Protein AF-A0A841BLN2-F1 (afdb_monomer)

Organism: NCBI:txid643052

Sequence (165 aa):
MAWLNSDCAQVAQFQPSQWLALVELVTAKMTDVVVHPDVDWRHLSDAYYRSLSMAKESGVLSDSDSVVRSLNLTSVLLRRAGAEESVRILNPKTAIELFFQYVPLTLVEARRLADDWRGIDMQYIRVLRVVKNLLTPTLRIRLFVGDEQVLSVLSDWEAVYLKLP

Mean predicted aligned error: 5.32 Å

Radius of gyration: 17.53 Å; Cα contacts (8 Å, |Δi|>4): 157; chains: 1; bounding box: 35×34×50 Å

Secondary structure (DSSP, 8-state):
--SS-S-TTTGGG--HHHHHHHHHHHHHHHHH----TT--HHHHHHHHHHHHHHHHHTTSS-HHHHHHHHHHHHHHHHHHH---TTSGGG-HHHHHHHHHHH-SS-HHHHHHHHHTTTTS-HHHHHHHHHHHHHHHHHHHHGGG---HHHHHHHHHHHHHHTT--

Nearest PDB structures (foldseek):
  2jqq-assembly1_A  TM=3.204E-01  e=4.439E-01  Saccharomyces cerevisiae
  2v7d-assembly1_A  TM=2.152E-01  e=7.167E-01  Bos taurus
  8fo2-assembly1_E  TM=3.234E-01  e=9.527E+00  Homo sapiens
  5vre-assembly1_D  TM=2.000E-01  e=8.251E+00  Chamaesiphon minutus PCC 6605

Foldseek 3Di:
DPPPPPDPVVVVDDALVNLVVQLVVLLVCLLPDQQDPPDPLQVSLVSNVVSLVVNCVNVVDPPLRSLLSLLQSLLSNCVRHNADCVHQSRDLVNNLVSLVVPLPDDLVVLQVCLVPVVPDDPVVLVSLVSNLSSLVSNVSSLVRDPDPVSVVVNVSVVVSNVSRD

pLDDT: mean 91.65, std 12.7, range [44.34, 98.62]

Structure (mmCIF, N/CA/C/O backbone):
data_AF-A0A841BLN2-F1
#
_entry.id   AF-A0A841BLN2-F1
#
loop_
_atom_site.group_PDB
_atom_site.id
_atom_site.type_symbol
_atom_site.label_atom_id
_atom_site.label_alt_id
_atom_site.label_comp_id
_atom_site.label_asym_id
_atom_site.label_entity_id
_atom_site.label_seq_id
_atom_site.pdbx_PDB_ins_code
_atom_site.Cartn_x
_atom_site.Cartn_y
_atom_site.Cartn_z
_atom_site.occupancy
_atom_site.B_iso_or_equiv
_atom_site.auth_seq_id
_atom_site.auth_comp_id
_atom_site.auth_asym_id
_atom_site.auth_atom_id
_atom_site.pdbx_PDB_model_num
ATOM 1 N N . MET A 1 1 ? 4.425 1.435 -28.454 1.00 46.50 1 MET A N 1
ATOM 2 C CA . MET A 1 1 ? 3.845 2.271 -27.382 1.00 46.50 1 MET A CA 1
ATOM 3 C C . MET A 1 1 ? 3.848 3.728 -27.842 1.00 46.50 1 MET A C 1
ATOM 5 O O . MET A 1 1 ? 4.869 4.374 -27.704 1.00 46.50 1 MET A O 1
ATOM 9 N N . ALA A 1 2 ? 2.770 4.218 -28.469 1.00 44.34 2 ALA A N 1
ATOM 10 C CA . ALA A 1 2 ? 2.737 5.549 -29.112 1.00 44.34 2 ALA A CA 1
ATOM 11 C C . ALA A 1 2 ? 1.781 6.558 -28.434 1.00 44.34 2 ALA A C 1
ATOM 13 O O . ALA A 1 2 ? 1.652 7.688 -28.883 1.00 44.34 2 ALA A O 1
ATOM 14 N N . TRP A 1 3 ? 1.119 6.164 -27.343 1.00 49.19 3 TRP A N 1
ATOM 15 C CA . TRP A 1 3 ? 0.017 6.917 -26.723 1.00 49.19 3 TRP A CA 1
ATOM 16 C C . TRP A 1 3 ? 0.455 7.834 -25.568 1.00 49.19 3 TRP A C 1
ATOM 18 O O . TRP A 1 3 ? -0.370 8.557 -25.025 1.00 49.19 3 TRP A O 1
ATOM 28 N N . LEU A 1 4 ? 1.732 7.789 -25.167 1.00 53.47 4 LEU A N 1
ATOM 29 C CA . LEU A 1 4 ? 2.269 8.546 -24.021 1.00 53.47 4 LEU A CA 1
ATOM 30 C C . LEU A 1 4 ? 2.907 9.890 -24.423 1.00 53.47 4 LEU A C 1
ATOM 32 O O . LEU A 1 4 ? 3.328 10.641 -23.551 1.00 53.47 4 LEU A O 1
ATOM 36 N N . ASN A 1 5 ? 2.915 10.215 -25.723 1.00 47.97 5 ASN A N 1
ATOM 37 C CA . ASN A 1 5 ? 3.435 11.476 -26.274 1.00 47.97 5 ASN A CA 1
ATOM 38 C C . ASN A 1 5 ? 2.332 12.468 -26.694 1.00 47.97 5 ASN A C 1
ATOM 40 O O . ASN A 1 5 ? 2.622 13.440 -27.387 1.00 47.97 5 ASN A O 1
ATOM 44 N N . SER A 1 6 ? 1.073 12.235 -26.315 1.00 47.94 6 SER A N 1
ATOM 45 C CA . SER A 1 6 ? -0.013 13.174 -26.616 1.00 47.94 6 SER A CA 1
ATOM 46 C C . SER A 1 6 ? 0.126 14.451 -25.780 1.00 47.94 6 SER A C 1
ATOM 48 O O . SER A 1 6 ? 0.315 14.381 -24.566 1.00 47.94 6 SER A O 1
ATOM 50 N N . ASP A 1 7 ? 0.029 15.601 -26.451 1.00 46.00 7 ASP A N 1
ATOM 51 C CA . ASP A 1 7 ? 0.141 16.962 -25.918 1.00 46.00 7 ASP A CA 1
ATOM 52 C C . ASP A 1 7 ? -0.401 17.132 -24.487 1.00 46.00 7 ASP A C 1
ATOM 54 O O . ASP A 1 7 ? -1.589 16.933 -24.215 1.00 46.00 7 ASP A O 1
ATOM 58 N N . CYS A 1 8 ? 0.458 17.623 -23.582 1.00 50.94 8 CYS A N 1
ATOM 59 C CA . CYS A 1 8 ? 0.126 17.979 -22.193 1.00 50.94 8 CYS A CA 1
ATOM 60 C C . CYS A 1 8 ? -1.112 18.893 -22.057 1.00 50.94 8 CYS A C 1
ATOM 62 O O . CYS A 1 8 ? -1.712 18.942 -20.985 1.00 50.94 8 CYS A O 1
ATOM 64 N N . ALA A 1 9 ? -1.512 19.597 -23.121 1.00 51.16 9 ALA A N 1
ATOM 65 C CA . ALA A 1 9 ? -2.668 20.488 -23.134 1.00 51.16 9 ALA A CA 1
ATOM 66 C C . ALA A 1 9 ? -4.028 19.759 -23.089 1.00 51.16 9 ALA A C 1
ATOM 68 O O . ALA A 1 9 ? -4.987 20.318 -22.563 1.00 51.16 9 ALA A O 1
ATOM 69 N N . GLN A 1 10 ? -4.138 18.519 -23.587 1.00 52.72 10 GLN A N 1
ATOM 70 C CA . GLN A 1 10 ? -5.417 17.780 -23.587 1.00 52.72 10 GLN A CA 1
ATOM 71 C C . GLN A 1 10 ? -5.690 17.031 -22.274 1.00 52.72 10 GLN A C 1
ATOM 73 O O . GLN A 1 10 ? -6.839 16.755 -21.935 1.00 52.72 10 GLN A O 1
ATOM 78 N N . VAL A 1 11 ? -4.643 16.750 -21.496 1.00 53.66 11 VAL A N 1
ATOM 79 C CA . VAL A 1 11 ? -4.736 16.052 -20.204 1.00 53.66 11 VAL A CA 1
ATOM 80 C C . VAL A 1 11 ? -5.428 16.916 -19.131 1.00 53.66 11 VAL A C 1
ATOM 82 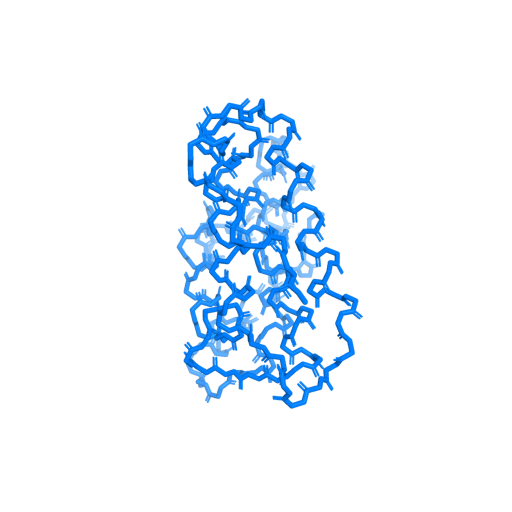O O . VAL A 1 11 ? -6.000 16.393 -18.178 1.00 53.66 11 VAL A O 1
ATOM 85 N N . ALA A 1 12 ? -5.462 18.239 -19.316 1.00 55.34 12 ALA A N 1
ATOM 86 C CA . ALA A 1 12 ? -6.084 19.200 -18.402 1.00 55.34 12 ALA A CA 1
ATOM 87 C C . ALA A 1 12 ? -7.633 19.188 -18.379 1.00 55.34 12 ALA A C 1
ATOM 89 O O . ALA A 1 12 ? -8.224 19.989 -17.659 1.00 55.34 12 ALA A O 1
ATOM 90 N N . GLN A 1 13 ? -8.311 18.312 -19.134 1.00 70.25 13 GLN A N 1
ATOM 91 C CA . GLN A 1 13 ? -9.785 18.303 -19.231 1.00 70.25 13 GLN A CA 1
ATOM 92 C C . GLN A 1 13 ? -10.461 16.991 -18.813 1.00 70.25 13 GLN A C 1
ATOM 94 O O . GLN A 1 13 ? -11.652 16.803 -19.066 1.00 70.25 13 GLN A O 1
ATOM 99 N N . PHE A 1 14 ? -9.738 16.072 -18.174 1.00 83.56 14 PHE A N 1
ATOM 100 C CA . PHE A 1 14 ? -10.358 14.827 -17.729 1.00 83.56 14 PHE A CA 1
ATOM 101 C C . PHE A 1 14 ? -11.313 15.068 -16.556 1.00 83.56 14 PHE A C 1
ATOM 103 O O . PHE A 1 14 ? -10.961 15.675 -15.545 1.00 83.56 14 PHE A O 1
ATOM 110 N N . GLN A 1 15 ? -12.529 14.546 -16.696 1.00 91.38 15 GLN A N 1
ATOM 111 C CA . GLN A 1 15 ? -13.503 14.428 -15.620 1.00 91.38 15 GLN A CA 1
ATOM 112 C C . GLN A 1 15 ? -12.992 13.448 -14.552 1.00 91.38 15 GLN A C 1
ATOM 114 O O . GLN A 1 15 ? -12.251 12.518 -14.889 1.00 91.38 15 GLN A O 1
ATOM 119 N N . PRO A 1 16 ? -13.430 13.568 -13.284 1.00 91.69 16 PRO A N 1
ATOM 120 C CA . PRO A 1 16 ? -12.985 12.676 -12.209 1.00 91.69 16 PRO A CA 1
ATOM 121 C C . PRO A 1 16 ? -13.108 11.179 -12.556 1.00 91.69 16 PRO A C 1
ATOM 123 O O . PRO A 1 16 ? -12.178 10.403 -12.347 1.00 91.69 16 PRO A O 1
ATOM 126 N N . SER A 1 17 ? -14.204 10.758 -13.194 1.00 92.25 17 SER A N 1
ATOM 127 C CA . SER A 1 17 ? -14.395 9.363 -13.628 1.00 92.25 17 SER A CA 1
ATOM 128 C C . SER A 1 17 ? -13.410 8.901 -14.710 1.00 92.25 17 SER A C 1
ATOM 130 O O . SER A 1 17 ? -13.049 7.725 -14.747 1.00 92.25 17 SER A O 1
ATOM 132 N N . GLN A 1 18 ? -12.937 9.805 -15.571 1.00 94.69 18 GLN A N 1
ATOM 133 C CA . GLN A 1 18 ? -11.949 9.495 -16.609 1.00 94.69 18 GLN A CA 1
ATOM 134 C C . GLN A 1 18 ? -10.566 9.250 -16.000 1.00 94.69 18 GLN A C 1
ATOM 136 O O . GLN A 1 1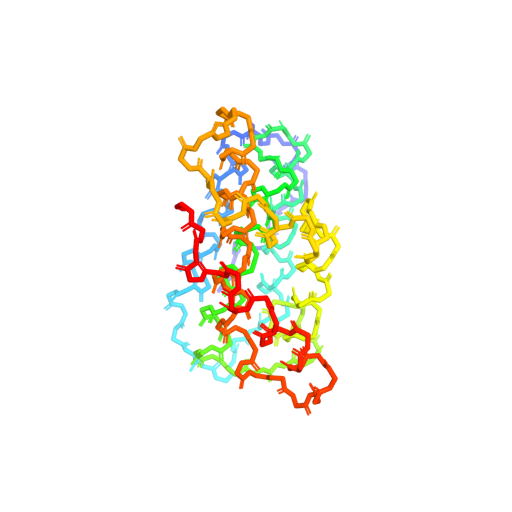8 ? -9.840 8.376 -16.471 1.00 94.69 18 GLN A O 1
ATOM 141 N N . TRP A 1 19 ? -10.224 9.949 -14.913 1.00 94.94 19 TRP A N 1
ATOM 142 C CA . TRP A 1 19 ? -9.002 9.668 -14.160 1.00 94.94 19 TRP A CA 1
ATOM 143 C C . TRP A 1 19 ? -9.020 8.289 -13.512 1.00 94.94 19 TRP A C 1
ATOM 145 O O . TRP A 1 19 ? -8.029 7.565 -13.591 1.00 94.94 19 TRP A O 1
ATOM 155 N N . LEU A 1 20 ? -10.155 7.891 -12.930 1.00 95.12 20 LEU A N 1
ATOM 156 C CA . LEU A 1 20 ? -10.309 6.543 -12.387 1.00 95.12 20 LEU A CA 1
ATOM 157 C C . LEU A 1 20 ? -10.155 5.475 -13.480 1.00 95.12 20 LEU A C 1
ATOM 159 O O . LEU A 1 20 ? -9.399 4.520 -13.299 1.00 95.12 20 LEU A O 1
ATOM 163 N N . ALA A 1 21 ? -10.799 5.678 -14.632 1.00 95.50 21 ALA A N 1
ATOM 164 C CA . ALA A 1 21 ? -10.677 4.779 -15.777 1.00 95.50 21 ALA A CA 1
ATOM 165 C C . ALA A 1 21 ? -9.227 4.682 -16.284 1.00 95.50 21 ALA A C 1
ATOM 167 O O . ALA A 1 21 ? -8.768 3.597 -16.638 1.00 95.50 21 ALA A O 1
ATOM 168 N N . LEU A 1 22 ? -8.476 5.790 -16.280 1.00 95.31 22 LEU A N 1
ATOM 169 C CA . LEU A 1 22 ? -7.060 5.782 -16.645 1.00 95.31 22 LEU A CA 1
ATOM 170 C C . LEU A 1 22 ? -6.218 4.981 -15.642 1.00 95.31 22 LEU A C 1
ATOM 172 O O . LEU A 1 22 ? -5.391 4.175 -16.063 1.00 95.31 22 LEU A O 1
ATOM 176 N N . VAL A 1 23 ? -6.447 5.148 -14.334 1.00 96.50 23 VAL A N 1
ATOM 177 C CA . VAL A 1 23 ? -5.779 4.339 -13.297 1.00 96.50 23 VAL A CA 1
ATOM 178 C C . VAL A 1 23 ? -6.044 2.852 -13.527 1.00 96.50 23 VAL A C 1
ATOM 180 O O . VAL A 1 23 ? -5.113 2.049 -13.481 1.00 96.50 23 VAL A O 1
ATOM 183 N N . GLU A 1 24 ? -7.291 2.474 -13.801 1.00 96.12 24 GLU A N 1
ATOM 184 C CA . GLU A 1 24 ? -7.681 1.082 -14.053 1.00 96.12 24 GLU A CA 1
ATOM 185 C C . GLU A 1 24 ? -7.054 0.528 -15.332 1.00 96.12 24 GLU A C 1
ATOM 187 O O . GLU A 1 24 ? -6.511 -0.576 -15.315 1.00 96.12 24 GLU A O 1
ATOM 192 N N . LEU A 1 25 ? -7.036 1.315 -16.410 1.00 95.25 25 LEU A N 1
ATOM 193 C CA . LEU A 1 25 ? -6.393 0.944 -17.666 1.00 95.25 25 LEU A CA 1
ATOM 194 C C . LEU A 1 25 ? -4.886 0.727 -17.489 1.00 95.25 25 LEU A C 1
ATOM 196 O O . LEU A 1 25 ? -4.360 -0.291 -17.937 1.00 95.25 25 LEU A O 1
ATOM 200 N N . VAL A 1 26 ? -4.185 1.660 -16.836 1.00 94.62 26 VAL A N 1
ATOM 201 C CA . VAL A 1 26 ? -2.740 1.541 -16.588 1.00 94.62 26 VAL A CA 1
ATOM 202 C C . VAL A 1 26 ? -2.455 0.341 -15.686 1.00 94.62 26 VAL A C 1
ATOM 204 O O . VAL A 1 26 ? -1.565 -0.447 -15.997 1.00 94.62 26 VAL A O 1
ATOM 207 N N . THR A 1 27 ? -3.255 0.145 -14.633 1.00 95.94 27 THR A N 1
ATOM 208 C CA . THR A 1 27 ? -3.158 -1.025 -13.746 1.00 95.94 27 THR A CA 1
ATOM 209 C C . THR A 1 27 ? -3.291 -2.318 -14.545 1.00 95.94 27 THR A C 1
ATOM 211 O O . THR A 1 27 ? -2.401 -3.161 -14.472 1.00 95.94 27 THR A O 1
ATOM 214 N N . ALA A 1 28 ? -4.347 -2.448 -15.357 1.00 93.62 28 ALA A N 1
ATOM 215 C CA . ALA A 1 28 ? -4.589 -3.625 -16.186 1.00 93.62 28 ALA A CA 1
ATOM 216 C C . ALA A 1 28 ? -3.425 -3.885 -17.149 1.00 93.62 28 ALA A C 1
ATOM 218 O O . ALA A 1 28 ? -2.929 -5.005 -17.240 1.00 93.62 28 ALA A O 1
ATOM 219 N N . LYS A 1 29 ? -2.914 -2.838 -17.812 1.00 91.06 29 LYS A N 1
ATOM 220 C CA . LYS A 1 29 ? -1.751 -2.960 -18.698 1.00 91.06 29 LYS A CA 1
ATOM 221 C C . LYS A 1 29 ? -0.522 -3.460 -17.955 1.00 91.06 29 LYS A C 1
ATOM 223 O O . LYS A 1 29 ? 0.093 -4.407 -18.426 1.00 91.06 29 LYS A O 1
ATOM 228 N N . MET A 1 30 ? -0.192 -2.883 -16.802 1.00 93.75 30 MET A N 1
ATOM 229 C CA . MET A 1 30 ? 0.950 -3.319 -15.993 1.00 93.75 30 MET A CA 1
ATOM 230 C C . MET A 1 30 ? 0.791 -4.761 -15.501 1.00 93.75 30 MET A C 1
ATOM 232 O O . MET A 1 30 ? 1.770 -5.502 -15.461 1.00 93.75 30 MET A O 1
ATOM 236 N N . THR A 1 31 ? -0.430 -5.184 -15.162 1.00 91.19 31 THR A N 1
ATOM 237 C CA . THR A 1 31 ? -0.703 -6.570 -14.766 1.00 91.19 31 THR A CA 1
ATOM 238 C C . THR A 1 31 ? -0.790 -7.540 -15.937 1.00 91.19 31 THR A C 1
ATOM 240 O O . THR A 1 31 ? -0.675 -8.733 -15.698 1.00 91.19 31 THR A O 1
ATOM 243 N N . ASP A 1 32 ? -0.977 -7.089 -17.173 1.00 86.75 32 ASP A N 1
ATOM 244 C CA . ASP A 1 32 ? -1.034 -7.957 -18.360 1.00 86.75 32 ASP A CA 1
ATOM 245 C C . ASP A 1 32 ? 0.299 -8.028 -19.108 1.00 86.75 32 ASP A C 1
ATOM 247 O O . ASP A 1 32 ? 0.488 -8.913 -19.944 1.00 86.75 32 ASP A O 1
ATOM 251 N N . VAL A 1 33 ? 1.237 -7.118 -18.817 1.00 79.75 33 VAL A N 1
ATOM 252 C CA . VAL A 1 33 ? 2.575 -7.143 -19.410 1.00 79.75 33 VAL A CA 1
ATOM 253 C C . VAL A 1 33 ? 3.226 -8.496 -19.124 1.00 79.75 33 VAL A C 1
ATOM 255 O O . VAL A 1 33 ? 3.499 -8.861 -17.977 1.00 79.75 33 VAL A O 1
ATOM 258 N N . VAL A 1 34 ? 3.496 -9.240 -20.199 1.00 72.69 34 VAL A N 1
ATOM 259 C CA . VAL A 1 34 ? 4.441 -10.354 -20.165 1.00 72.69 34 VAL A CA 1
ATOM 260 C C . VAL A 1 34 ? 5.787 -9.745 -19.815 1.00 72.69 34 VAL A C 1
ATOM 262 O O . VAL A 1 34 ? 6.254 -8.854 -20.524 1.00 72.69 34 VAL A O 1
ATOM 265 N N . VAL A 1 35 ? 6.371 -10.184 -18.702 1.00 72.06 35 VAL A N 1
ATOM 266 C CA . VAL A 1 35 ? 7.646 -9.660 -18.211 1.00 72.06 35 VAL A CA 1
ATOM 267 C C . VAL A 1 35 ? 8.707 -9.924 -19.275 1.00 72.06 35 VAL A C 1
ATOM 269 O O . VAL A 1 35 ? 9.176 -11.047 -19.438 1.00 72.06 35 VAL A O 1
ATOM 272 N N . HIS A 1 36 ? 9.021 -8.881 -20.038 1.00 72.50 36 HIS A N 1
ATOM 273 C CA . HIS A 1 36 ? 10.046 -8.871 -21.067 1.00 72.50 36 HIS A CA 1
ATOM 274 C C . HIS A 1 36 ? 11.192 -7.975 -20.584 1.00 72.50 36 HIS A C 1
ATOM 276 O O . HIS A 1 36 ? 10.914 -6.959 -19.939 1.00 72.50 36 HIS A O 1
ATOM 282 N N . PRO A 1 37 ? 12.458 -8.294 -20.899 1.00 72.31 37 PRO A N 1
ATOM 283 C CA . PRO A 1 37 ? 13.599 -7.453 -20.528 1.00 72.31 37 PRO A CA 1
ATOM 284 C C . PRO A 1 37 ? 13.481 -5.987 -20.976 1.00 72.31 37 PRO A C 1
ATOM 286 O O . PRO A 1 37 ? 14.026 -5.104 -20.327 1.00 72.31 37 PRO A O 1
ATOM 289 N N . ASP A 1 38 ? 12.729 -5.726 -22.048 1.00 81.62 38 ASP A N 1
ATOM 290 C CA . ASP A 1 38 ? 12.574 -4.387 -22.638 1.00 81.62 38 ASP A CA 1
ATOM 291 C C . ASP A 1 38 ? 11.438 -3.553 -22.018 1.00 81.62 38 ASP A C 1
ATOM 293 O O . ASP A 1 38 ? 11.089 -2.486 -22.529 1.00 81.62 38 ASP A O 1
ATOM 297 N N . VAL A 1 39 ? 10.793 -4.042 -20.955 1.00 87.38 39 VAL A N 1
ATOM 298 C CA . VAL A 1 39 ? 9.739 -3.280 -20.279 1.00 87.38 39 VAL A CA 1
ATOM 299 C C . VAL A 1 39 ? 10.369 -2.126 -19.507 1.00 87.38 39 VAL A C 1
ATOM 301 O O . VAL A 1 39 ? 11.092 -2.330 -18.536 1.00 87.38 39 VAL A O 1
ATOM 304 N N . ASP A 1 40 ? 10.026 -0.898 -19.896 1.00 92.31 40 ASP A N 1
ATOM 305 C CA . ASP A 1 40 ? 10.397 0.303 -19.149 1.00 92.31 40 ASP A CA 1
ATOM 306 C C . ASP A 1 40 ? 9.511 0.454 -17.899 1.00 92.31 40 ASP A C 1
ATOM 308 O O . ASP A 1 40 ? 8.497 1.163 -17.878 1.00 92.31 40 ASP A O 1
ATOM 312 N N . TRP A 1 41 ? 9.887 -0.266 -16.841 1.00 94.25 41 TRP A N 1
ATOM 313 C CA . TRP A 1 41 ? 9.180 -0.254 -15.564 1.00 94.25 41 TRP A CA 1
ATOM 314 C C . TRP A 1 41 ? 9.173 1.119 -14.896 1.00 94.25 41 TRP A C 1
ATOM 316 O O . TRP A 1 41 ? 8.210 1.446 -14.198 1.00 94.25 41 TRP A O 1
ATOM 326 N N . ARG A 1 42 ? 10.201 1.942 -15.129 1.00 95.06 42 ARG A N 1
ATOM 327 C CA . ARG A 1 42 ? 10.263 3.305 -14.595 1.00 95.06 42 ARG A CA 1
ATOM 328 C C . ARG A 1 42 ? 9.175 4.165 -15.224 1.00 95.06 42 ARG A C 1
ATOM 330 O O . ARG A 1 42 ? 8.375 4.749 -14.498 1.00 95.06 42 ARG A O 1
ATOM 337 N N . HIS A 1 43 ? 9.075 4.161 -16.551 1.00 93.50 43 HIS A N 1
ATOM 338 C CA . HIS A 1 43 ? 8.052 4.929 -17.253 1.00 93.50 43 HIS A CA 1
ATOM 339 C C . HIS A 1 43 ? 6.627 4.479 -16.895 1.00 93.50 43 HIS A C 1
ATOM 341 O O . HIS A 1 43 ? 5.749 5.313 -16.662 1.00 93.50 43 HIS A O 1
ATOM 347 N N . LEU A 1 44 ? 6.388 3.166 -16.790 1.00 94.38 44 LEU A N 1
ATOM 348 C CA . LEU A 1 44 ? 5.088 2.638 -16.361 1.00 94.38 44 LEU A CA 1
ATOM 349 C C . LEU A 1 44 ? 4.756 3.017 -14.912 1.00 94.38 44 LEU A C 1
ATOM 351 O O . LEU A 1 44 ? 3.623 3.405 -14.625 1.00 94.38 44 LEU A O 1
ATOM 355 N N . SER A 1 45 ? 5.739 2.941 -14.010 1.00 96.31 45 SER A N 1
ATOM 356 C CA . SER A 1 45 ? 5.602 3.381 -12.620 1.00 96.31 45 SER A CA 1
ATOM 357 C C . SER A 1 45 ? 5.208 4.860 -12.550 1.00 96.31 45 SER A C 1
ATOM 359 O O . SER A 1 45 ? 4.252 5.210 -11.855 1.00 96.31 45 SER A O 1
ATOM 361 N N . ASP A 1 46 ? 5.885 5.727 -13.302 1.00 95.88 46 ASP A N 1
ATOM 362 C CA . ASP A 1 46 ? 5.599 7.164 -13.321 1.00 95.88 46 ASP A CA 1
ATOM 363 C C . ASP A 1 46 ? 4.209 7.465 -13.895 1.00 95.88 46 ASP A C 1
ATOM 365 O O . ASP A 1 46 ? 3.448 8.242 -13.311 1.00 95.88 46 ASP A O 1
ATOM 369 N N . ALA A 1 47 ? 3.830 6.806 -14.995 1.00 94.94 47 ALA A N 1
ATOM 370 C CA . ALA A 1 47 ? 2.501 6.938 -15.585 1.00 94.94 47 ALA A CA 1
ATOM 371 C C . ALA A 1 47 ? 1.393 6.509 -14.608 1.00 94.94 47 ALA A C 1
ATOM 373 O O . ALA A 1 47 ? 0.374 7.198 -14.480 1.00 94.94 47 ALA A O 1
ATOM 374 N N . TYR A 1 48 ? 1.602 5.408 -13.878 1.00 97.25 48 TYR A N 1
ATOM 375 C CA . TYR A 1 48 ? 0.676 4.933 -12.854 1.00 97.25 48 TYR A CA 1
ATOM 376 C C . TYR A 1 48 ? 0.522 5.947 -11.718 1.00 97.25 48 TYR A C 1
ATOM 378 O O . TYR A 1 48 ? -0.594 6.389 -11.441 1.00 97.25 48 TYR A O 1
ATOM 386 N N . TYR A 1 49 ? 1.624 6.372 -11.091 1.00 97.06 49 TYR A N 1
ATOM 387 C CA . TYR A 1 49 ? 1.553 7.294 -9.954 1.00 97.06 49 TYR A CA 1
ATOM 388 C C . TYR A 1 49 ? 1.055 8.685 -10.344 1.00 97.06 49 TYR A C 1
ATOM 390 O O . TYR A 1 49 ? 0.353 9.314 -9.552 1.00 97.06 49 TYR A O 1
ATOM 398 N N . ARG A 1 50 ? 1.339 9.152 -11.566 1.00 95.94 50 ARG A N 1
ATOM 399 C CA . ARG A 1 50 ? 0.747 10.386 -12.090 1.00 95.94 50 ARG A CA 1
ATOM 400 C C . ARG A 1 50 ? -0.765 10.249 -12.231 1.00 95.94 50 ARG A C 1
ATOM 402 O O . ARG A 1 50 ? -1.490 11.090 -11.712 1.00 95.94 50 ARG A O 1
ATOM 409 N N . SER A 1 51 ? -1.244 9.179 -12.868 1.00 95.69 51 SER A N 1
ATOM 410 C CA . SER A 1 51 ? -2.685 8.922 -13.027 1.00 95.69 51 SER A CA 1
ATOM 411 C C . SER A 1 51 ? -3.390 8.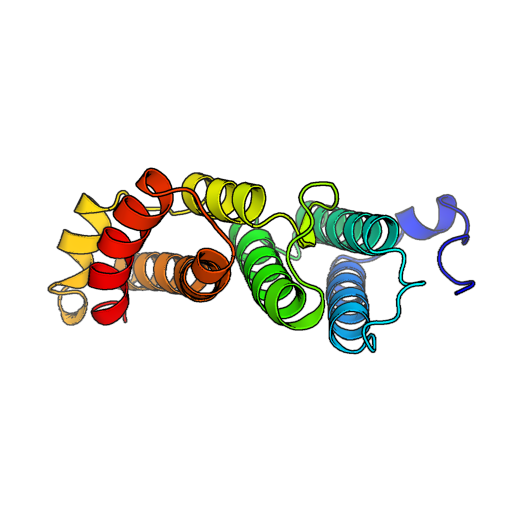825 -11.673 1.00 95.69 51 SER A C 1
ATOM 413 O O . SER A 1 51 ? -4.472 9.376 -11.485 1.00 95.69 51 SER A O 1
ATOM 415 N N . LEU A 1 52 ? -2.740 8.176 -10.704 1.00 96.69 52 LEU A N 1
ATOM 416 C CA . LEU A 1 52 ? -3.243 8.034 -9.346 1.00 96.69 52 LEU A CA 1
ATOM 417 C C . LEU A 1 52 ? -3.306 9.377 -8.598 1.00 96.69 52 LEU A C 1
ATOM 419 O O . LEU A 1 52 ? -4.297 9.638 -7.917 1.00 96.69 52 LEU A O 1
ATOM 423 N N . SER A 1 53 ? -2.291 10.241 -8.747 1.00 96.38 53 SER A N 1
ATOM 424 C CA . SER A 1 53 ? -2.300 11.595 -8.166 1.00 96.38 53 SER A CA 1
ATOM 425 C C . SER A 1 53 ? -3.434 12.434 -8.740 1.00 96.38 53 SER A C 1
ATOM 427 O O . SER A 1 53 ? -4.183 13.037 -7.980 1.00 96.38 53 SER A O 1
ATOM 429 N N . MET A 1 54 ? -3.628 12.404 -10.061 1.00 95.94 54 MET A N 1
ATOM 430 C CA . MET A 1 54 ? -4.701 13.159 -10.715 1.00 95.94 54 MET A CA 1
ATOM 431 C C . MET A 1 54 ? -6.091 12.658 -10.300 1.00 95.94 54 MET A C 1
ATOM 433 O O . MET A 1 54 ? -6.984 13.455 -10.024 1.00 95.94 54 MET A O 1
ATOM 437 N N . ALA A 1 55 ? -6.272 11.339 -10.173 1.00 95.75 55 ALA A N 1
ATOM 438 C CA . ALA A 1 55 ? -7.507 10.768 -9.643 1.00 95.75 55 ALA A CA 1
ATOM 439 C C . ALA A 1 55 ? -7.780 11.254 -8.207 1.00 95.75 55 ALA A C 1
ATOM 441 O O . ALA A 1 55 ? -8.890 11.692 -7.901 1.00 95.75 55 ALA A O 1
ATOM 442 N N . LYS A 1 56 ? -6.761 11.264 -7.346 1.00 95.81 56 LYS A N 1
ATOM 443 C CA . LYS A 1 56 ? -6.868 11.791 -5.981 1.00 95.81 56 LYS A CA 1
ATOM 444 C C . LYS A 1 56 ? -7.220 13.283 -5.959 1.00 95.81 56 LYS A C 1
ATOM 446 O O . LYS A 1 56 ? -8.169 13.679 -5.294 1.00 95.81 56 LYS A O 1
ATOM 451 N N . GLU A 1 57 ? -6.509 14.099 -6.732 1.00 95.06 57 GLU A N 1
ATOM 452 C CA . GLU A 1 57 ? -6.738 15.549 -6.836 1.00 95.06 57 GLU A CA 1
ATOM 453 C C . GLU A 1 57 ? -8.130 15.888 -7.390 1.00 95.06 57 GLU A C 1
ATOM 455 O O . GLU A 1 57 ? -8.730 16.881 -6.989 1.00 95.06 57 GLU A O 1
ATOM 460 N N . SER A 1 58 ? -8.686 15.034 -8.254 1.00 94.44 58 SER A N 1
ATOM 461 C CA . SER A 1 58 ? -10.058 15.173 -8.760 1.00 94.44 58 SER A CA 1
ATOM 462 C C . SER A 1 58 ? -11.151 14.790 -7.748 1.00 94.44 58 SER A C 1
ATOM 464 O O . SER A 1 58 ? -12.335 14.976 -8.028 1.00 94.44 58 SER A O 1
ATOM 466 N N . GLY A 1 59 ? -10.780 14.216 -6.597 1.00 94.62 59 GLY A N 1
ATOM 467 C CA . GLY A 1 59 ? -11.700 13.747 -5.559 1.00 94.62 59 GLY A CA 1
ATOM 468 C C . GLY A 1 59 ? -12.360 12.390 -5.833 1.00 94.62 59 GLY A C 1
ATOM 469 O O . GLY A 1 59 ? -13.158 11.937 -5.016 1.00 94.62 59 GLY A O 1
ATOM 470 N N . VAL A 1 60 ? -12.045 11.714 -6.950 1.00 96.50 60 VAL A N 1
ATOM 471 C CA . VAL A 1 60 ? -12.621 10.389 -7.269 1.00 96.50 60 VAL A CA 1
ATOM 472 C C . VAL A 1 60 ? -12.006 9.255 -6.441 1.00 96.50 60 VAL A C 1
ATOM 474 O O . VAL A 1 60 ? -12.611 8.194 -6.302 1.00 96.50 60 VAL A O 1
ATOM 477 N N . LEU A 1 61 ? -10.804 9.464 -5.899 1.00 95.62 61 LEU A N 1
ATOM 478 C CA . LEU A 1 61 ? -10.123 8.531 -5.006 1.00 95.62 61 LEU A CA 1
ATOM 479 C C . LEU A 1 61 ? -9.759 9.223 -3.700 1.00 95.62 61 LEU A C 1
ATOM 481 O O . LEU A 1 61 ? -9.198 10.317 -3.708 1.00 95.62 61 LEU A O 1
ATOM 485 N N . SER A 1 62 ? -10.006 8.539 -2.584 1.00 94.75 62 SER A N 1
ATOM 486 C CA . SER A 1 62 ? -9.432 8.936 -1.303 1.00 94.75 62 SER A CA 1
ATOM 487 C C . SER A 1 62 ? -7.939 8.599 -1.240 1.00 94.75 62 SER A C 1
ATOM 489 O O . SER A 1 62 ? -7.446 7.708 -1.945 1.00 94.75 62 SER A O 1
ATOM 491 N N . ASP A 1 63 ? -7.224 9.258 -0.331 1.00 93.69 63 ASP A N 1
ATOM 492 C CA . ASP A 1 63 ? -5.830 8.945 -0.015 1.00 93.69 63 ASP A CA 1
ATOM 493 C C . ASP A 1 63 ? -5.659 7.456 0.323 1.00 93.69 63 ASP A C 1
ATOM 495 O O . ASP A 1 63 ? -4.815 6.775 -0.266 1.00 93.69 63 ASP A O 1
ATOM 499 N N . SER A 1 64 ? -6.521 6.917 1.192 1.00 93.12 64 SER A N 1
ATOM 500 C CA . SER A 1 64 ? -6.498 5.503 1.576 1.00 93.12 64 SER A CA 1
ATOM 501 C C . SER A 1 64 ? -6.725 4.559 0.393 1.00 93.12 64 SER A C 1
ATOM 503 O O . SER A 1 64 ? -6.024 3.551 0.282 1.00 93.12 64 SER A O 1
ATOM 505 N N . ASP A 1 65 ? -7.640 4.887 -0.526 1.00 95.12 65 ASP A N 1
ATOM 506 C CA . ASP A 1 65 ? -7.898 4.044 -1.700 1.00 95.12 65 ASP A CA 1
ATOM 507 C C . ASP A 1 65 ? -6.698 4.033 -2.645 1.00 95.12 65 ASP A C 1
ATOM 509 O O . ASP A 1 65 ? -6.335 2.987 -3.190 1.00 95.12 65 ASP A O 1
ATOM 513 N N . SER A 1 66 ? -6.045 5.186 -2.811 1.00 96.81 66 SER A N 1
ATOM 514 C CA . SER A 1 66 ? -4.845 5.308 -3.637 1.00 96.81 66 SER A CA 1
ATOM 515 C C . SER A 1 66 ? -3.691 4.445 -3.106 1.00 96.81 66 SER A C 1
ATOM 517 O O . SER A 1 66 ? -3.001 3.761 -3.874 1.00 96.81 66 SER A O 1
ATOM 519 N N . VAL A 1 67 ? -3.524 4.393 -1.782 1.00 97.94 67 VAL A N 1
ATOM 520 C CA . VAL A 1 67 ? -2.489 3.588 -1.127 1.00 97.94 67 VAL A CA 1
ATOM 521 C C . VAL A 1 67 ? -2.805 2.104 -1.235 1.00 97.94 67 VAL A C 1
ATOM 523 O O . VAL A 1 67 ? -1.947 1.339 -1.674 1.00 97.94 67 VAL A O 1
ATOM 526 N N . VAL A 1 68 ? -4.037 1.687 -0.929 1.00 97.75 68 VAL A N 1
ATOM 527 C CA . VAL A 1 68 ? -4.456 0.282 -1.065 1.00 97.75 68 VAL A CA 1
ATOM 528 C C . VAL A 1 68 ? -4.256 -0.209 -2.502 1.00 97.75 68 VAL A C 1
ATOM 530 O O . VAL A 1 68 ? -3.715 -1.299 -2.703 1.00 97.75 68 VAL A O 1
ATOM 533 N N . ARG A 1 69 ? -4.635 0.586 -3.513 1.00 98.00 69 ARG A N 1
ATOM 534 C CA . ARG A 1 69 ? -4.414 0.247 -4.931 1.00 98.00 69 ARG A CA 1
ATOM 535 C C . ARG A 1 69 ? -2.927 0.091 -5.251 1.00 98.00 69 ARG A C 1
ATOM 537 O O . ARG A 1 69 ? -2.541 -0.910 -5.852 1.00 98.00 69 ARG A O 1
ATOM 544 N N . SER A 1 70 ? -2.093 1.020 -4.784 1.00 98.19 70 SER A N 1
ATOM 545 C CA . SER A 1 70 ? -0.639 0.975 -4.988 1.00 98.19 70 SER A CA 1
ATOM 546 C C . SER A 1 70 ? -0.000 -0.260 -4.358 1.00 98.19 70 SER A C 1
ATOM 548 O O . SER A 1 70 ? 0.718 -0.979 -5.043 1.00 98.19 70 SER A O 1
ATOM 550 N N . LEU A 1 71 ? -0.313 -0.560 -3.093 1.00 98.62 71 LEU A N 1
ATOM 551 C CA . LEU A 1 71 ? 0.208 -1.745 -2.405 1.00 98.62 71 LEU A CA 1
ATOM 552 C C . LEU A 1 71 ? -0.220 -3.036 -3.112 1.00 98.62 71 LEU A C 1
ATOM 554 O O . LEU A 1 71 ? 0.589 -3.947 -3.293 1.00 98.62 71 LEU A O 1
ATOM 558 N N . ASN A 1 72 ? -1.481 -3.125 -3.550 1.00 98.44 72 ASN A N 1
ATOM 559 C CA . ASN A 1 72 ? -1.954 -4.288 -4.297 1.00 98.44 72 ASN A CA 1
ATOM 560 C C . ASN A 1 72 ? -1.197 -4.459 -5.615 1.00 98.44 72 ASN A C 1
ATOM 562 O O . ASN A 1 72 ? -0.705 -5.560 -5.873 1.00 98.44 72 ASN A O 1
ATOM 566 N N . LEU A 1 73 ? -1.049 -3.391 -6.405 1.00 98.19 73 LEU A N 1
ATOM 567 C CA . LEU A 1 73 ? -0.312 -3.447 -7.664 1.00 98.19 73 LEU A CA 1
ATOM 568 C C . LEU A 1 73 ? 1.155 -3.830 -7.433 1.00 98.19 73 LEU A C 1
ATOM 570 O O . LEU A 1 73 ? 1.619 -4.790 -8.043 1.00 98.19 73 LEU A O 1
ATOM 574 N N . THR A 1 74 ? 1.851 -3.186 -6.492 1.00 98.44 74 THR A N 1
ATOM 575 C CA . THR A 1 74 ? 3.219 -3.560 -6.098 1.00 98.44 74 THR A CA 1
ATOM 576 C C . THR A 1 74 ? 3.312 -5.039 -5.729 1.00 98.44 74 THR A C 1
ATOM 578 O O . THR A 1 74 ? 4.169 -5.745 -6.250 1.00 98.44 74 THR A O 1
ATOM 581 N N . SER A 1 75 ? 2.401 -5.560 -4.897 1.00 98.31 75 SER A N 1
ATOM 582 C CA . SER A 1 75 ? 2.423 -6.977 -4.499 1.00 98.31 75 SER A CA 1
ATOM 583 C C . SER A 1 75 ? 2.273 -7.943 -5.684 1.00 98.31 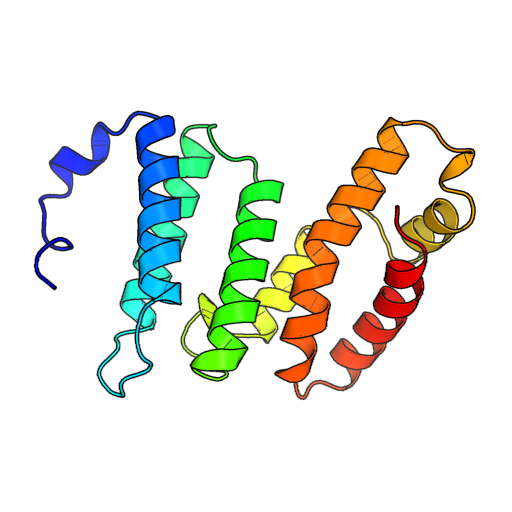75 SER A C 1
ATOM 585 O O . SER A 1 75 ? 2.817 -9.049 -5.676 1.00 98.31 75 SER A O 1
ATOM 587 N N . VAL A 1 76 ? 1.527 -7.543 -6.718 1.00 97.38 76 VAL A N 1
ATOM 588 C CA . VAL A 1 76 ? 1.363 -8.327 -7.945 1.00 97.38 76 VAL A CA 1
ATOM 589 C C . VAL A 1 76 ? 2.619 -8.242 -8.803 1.00 97.38 76 VAL A C 1
ATOM 591 O O . VAL A 1 76 ? 3.094 -9.281 -9.257 1.00 97.38 76 VAL A O 1
ATOM 594 N N . LEU A 1 77 ? 3.159 -7.039 -8.998 1.00 96.75 77 LEU A N 1
ATOM 595 C CA . LEU A 1 77 ? 4.313 -6.811 -9.860 1.00 96.75 77 LEU A CA 1
ATOM 596 C C . LEU A 1 77 ? 5.597 -7.399 -9.280 1.00 96.75 77 LEU A C 1
ATOM 598 O O . LEU A 1 77 ? 6.313 -8.060 -10.018 1.00 96.75 77 LEU A O 1
ATOM 602 N N . LEU A 1 78 ? 5.835 -7.297 -7.969 1.00 96.81 78 LEU A N 1
ATOM 603 C CA . LEU A 1 78 ? 6.990 -7.930 -7.318 1.00 96.81 78 LEU A CA 1
ATOM 604 C C . LEU A 1 78 ? 7.040 -9.442 -7.563 1.00 96.81 78 LEU A C 1
ATOM 606 O O . LEU A 1 78 ? 8.096 -9.994 -7.852 1.00 96.81 78 LEU A O 1
ATOM 610 N N . ARG A 1 79 ? 5.889 -10.126 -7.522 1.00 95.56 79 ARG A N 1
ATOM 611 C CA . ARG A 1 79 ? 5.822 -11.571 -7.809 1.00 95.56 79 ARG A CA 1
ATOM 612 C C . ARG A 1 79 ? 6.121 -11.925 -9.260 1.00 95.56 79 ARG A C 1
ATOM 614 O O . ARG A 1 79 ? 6.459 -13.071 -9.528 1.00 95.56 79 ARG A O 1
ATOM 621 N N . ARG A 1 80 ? 5.929 -10.991 -10.190 1.00 93.69 80 ARG A N 1
ATOM 622 C CA . ARG A 1 80 ? 6.080 -11.240 -11.628 1.00 93.69 80 ARG A CA 1
ATOM 623 C C . ARG A 1 80 ? 7.427 -10.763 -12.155 1.00 93.69 80 ARG A C 1
ATOM 625 O O . ARG A 1 80 ? 8.084 -11.506 -12.870 1.00 93.69 80 ARG A O 1
ATOM 632 N N . ALA A 1 81 ? 7.808 -9.540 -11.812 1.00 93.31 81 ALA A N 1
ATOM 633 C CA . ALA A 1 81 ? 8.993 -8.850 -12.306 1.00 93.31 81 ALA A CA 1
ATOM 634 C C . ALA A 1 81 ? 10.175 -8.888 -11.323 1.00 93.31 81 ALA A C 1
ATOM 636 O O . ALA A 1 81 ? 11.296 -8.596 -11.720 1.00 93.31 81 ALA A O 1
ATOM 637 N N . GLY A 1 82 ? 9.946 -9.272 -10.063 1.00 94.38 82 GLY A N 1
ATOM 638 C CA . GLY A 1 82 ? 10.950 -9.185 -9.005 1.00 94.38 82 GLY A CA 1
ATOM 639 C C . GLY A 1 82 ? 11.029 -7.794 -8.375 1.00 94.38 82 GLY A C 1
ATOM 640 O O . GLY A 1 82 ? 10.282 -6.880 -8.729 1.00 94.38 82 GLY A O 1
ATOM 641 N N . ALA A 1 83 ? 11.915 -7.661 -7.388 1.00 96.50 83 ALA A N 1
ATOM 642 C CA . ALA A 1 83 ? 12.193 -6.390 -6.732 1.00 96.50 83 ALA A CA 1
ATOM 643 C C . ALA A 1 83 ? 13.230 -5.585 -7.521 1.00 96.50 83 ALA A C 1
ATOM 645 O O . ALA A 1 83 ? 14.246 -6.128 -7.952 1.00 96.50 83 ALA A O 1
ATOM 646 N N . GLU A 1 84 ? 13.001 -4.281 -7.638 1.00 95.88 84 GLU A N 1
ATOM 647 C CA . GLU A 1 84 ? 13.951 -3.342 -8.225 1.00 95.88 84 GLU A CA 1
ATOM 648 C C . GLU A 1 84 ? 13.916 -2.024 -7.444 1.00 95.88 84 GLU A C 1
ATOM 650 O O . GLU A 1 84 ? 12.977 -1.238 -7.556 1.00 95.88 84 GLU A O 1
ATOM 655 N N . GLU A 1 85 ? 14.955 -1.756 -6.646 1.00 94.44 85 GLU A N 1
ATOM 656 C CA . GLU A 1 85 ? 14.982 -0.593 -5.743 1.00 94.44 85 GLU A CA 1
ATOM 657 C C . GLU A 1 85 ? 14.922 0.754 -6.488 1.00 94.44 85 GLU A C 1
ATOM 659 O O . GLU A 1 85 ? 14.442 1.745 -5.935 1.00 94.44 85 GLU A O 1
ATOM 664 N N . SER A 1 86 ? 15.359 0.782 -7.754 1.00 95.62 86 SER A N 1
ATOM 665 C CA . SER A 1 86 ? 15.374 1.979 -8.606 1.00 95.62 86 SER A CA 1
ATOM 666 C C . SER A 1 86 ? 13.991 2.373 -9.148 1.00 95.62 86 SER A C 1
ATOM 668 O O . SER A 1 86 ? 13.812 3.491 -9.638 1.00 95.62 86 SER A O 1
ATOM 670 N N . VAL A 1 87 ? 13.006 1.472 -9.061 1.00 96.88 87 VAL A N 1
ATOM 671 C CA . VAL A 1 87 ? 11.659 1.664 -9.602 1.00 96.88 87 VAL A CA 1
ATOM 672 C C . VAL A 1 87 ? 10.646 1.635 -8.468 1.00 96.88 87 VAL A C 1
ATOM 674 O O . VAL A 1 87 ? 10.414 0.606 -7.843 1.00 96.88 87 VAL A O 1
ATOM 677 N N . ARG A 1 88 ? 9.969 2.765 -8.239 1.00 96.69 88 ARG A N 1
ATOM 678 C CA . ARG A 1 88 ? 9.060 2.959 -7.098 1.00 96.69 88 ARG A CA 1
ATOM 679 C C . ARG A 1 88 ? 8.027 1.839 -6.927 1.00 96.69 88 ARG A C 1
ATOM 681 O O . ARG A 1 88 ? 7.871 1.340 -5.818 1.00 96.69 88 ARG A O 1
ATOM 688 N N . ILE A 1 89 ? 7.333 1.433 -7.995 1.00 97.38 89 ILE A N 1
ATOM 689 C CA . ILE A 1 89 ? 6.290 0.392 -7.907 1.00 97.38 89 ILE A CA 1
ATOM 690 C C . ILE A 1 89 ? 6.858 -1.017 -7.641 1.00 97.38 89 ILE A C 1
ATOM 692 O O . ILE A 1 89 ? 6.116 -1.883 -7.177 1.00 97.38 89 ILE A O 1
ATOM 696 N N . LEU A 1 90 ? 8.153 -1.237 -7.901 1.00 97.56 90 LEU A N 1
ATOM 697 C CA . LEU A 1 90 ? 8.895 -2.485 -7.669 1.00 97.56 90 LEU A CA 1
ATOM 698 C C . LEU A 1 90 ? 9.837 -2.399 -6.458 1.00 97.56 90 LEU A C 1
ATOM 700 O O . LEU A 1 90 ? 10.601 -3.331 -6.211 1.00 97.56 90 LEU A O 1
ATOM 704 N N . ASN A 1 91 ? 9.791 -1.308 -5.690 1.00 97.88 91 ASN A N 1
ATOM 705 C CA . ASN A 1 91 ? 10.604 -1.141 -4.496 1.00 97.88 91 ASN A CA 1
ATOM 706 C C . ASN A 1 91 ? 9.811 -1.617 -3.261 1.00 97.88 91 ASN A C 1
ATOM 708 O O . ASN A 1 91 ? 8.890 -0.924 -2.808 1.00 97.88 91 ASN A O 1
ATOM 712 N N . PRO A 1 92 ? 10.148 -2.785 -2.680 1.00 98.06 92 PRO A N 1
ATOM 713 C CA . PRO A 1 92 ? 9.395 -3.337 -1.558 1.00 98.06 92 PRO A CA 1
ATOM 714 C C . PRO A 1 92 ? 9.554 -2.513 -0.272 1.00 98.06 92 PRO A C 1
ATOM 716 O O . PRO A 1 92 ? 8.615 -2.454 0.522 1.00 98.06 92 PRO A O 1
ATOM 719 N N . LYS A 1 93 ? 10.696 -1.833 -0.078 1.00 96.94 93 LYS A N 1
ATOM 720 C CA . LYS A 1 93 ? 10.941 -0.972 1.092 1.00 96.94 93 LYS A CA 1
ATOM 721 C C . LYS A 1 93 ? 10.010 0.237 1.069 1.00 96.94 93 LYS A C 1
ATOM 723 O O . LYS A 1 93 ? 9.262 0.442 2.019 1.00 96.94 93 LYS A O 1
ATOM 728 N N . THR A 1 94 ? 9.954 0.950 -0.058 1.00 96.44 94 THR A N 1
ATOM 729 C CA . THR A 1 94 ? 9.057 2.106 -0.229 1.00 96.44 94 THR A CA 1
ATOM 730 C C . THR A 1 94 ? 7.587 1.732 -0.045 1.00 96.44 94 THR A C 1
ATOM 732 O O . THR A 1 94 ? 6.808 2.499 0.517 1.00 96.44 94 THR A O 1
ATOM 735 N N . ALA A 1 95 ? 7.178 0.543 -0.491 1.00 97.81 95 ALA A N 1
ATOM 736 C CA . ALA A 1 95 ? 5.809 0.081 -0.297 1.00 97.81 95 ALA A CA 1
ATOM 737 C C . ALA A 1 95 ? 5.487 -0.217 1.180 1.00 97.81 95 ALA A C 1
ATOM 739 O O . ALA A 1 95 ? 4.388 0.078 1.644 1.00 97.81 95 ALA A O 1
ATOM 740 N N . ILE A 1 96 ? 6.438 -0.749 1.949 1.00 98.12 96 ILE A N 1
ATOM 741 C CA . ILE A 1 96 ? 6.254 -0.974 3.389 1.00 98.12 96 ILE A CA 1
ATOM 742 C C . ILE A 1 96 ? 6.250 0.335 4.176 1.00 98.12 96 ILE A C 1
ATOM 744 O O . ILE A 1 96 ? 5.419 0.506 5.066 1.00 98.12 96 ILE A O 1
ATOM 748 N N . GLU A 1 97 ? 7.121 1.280 3.833 1.00 97.62 97 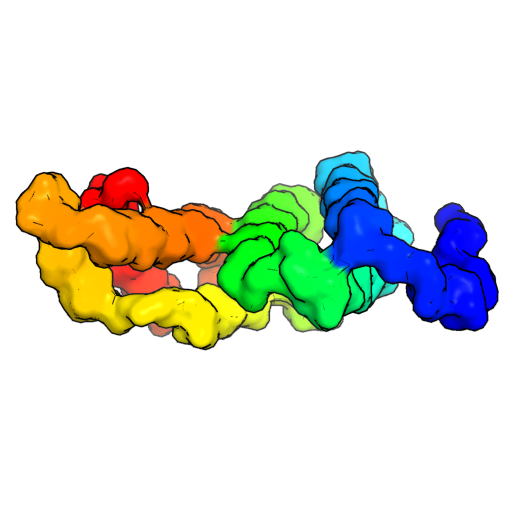GLU A N 1
ATOM 749 C CA . GLU A 1 97 ? 7.090 2.632 4.404 1.00 97.62 97 GLU A CA 1
ATOM 750 C C . GLU A 1 97 ? 5.723 3.286 4.173 1.00 97.62 97 GLU A C 1
ATOM 752 O O . GLU A 1 97 ? 5.133 3.846 5.098 1.00 97.62 97 GLU A O 1
ATOM 757 N N . LEU A 1 98 ? 5.166 3.126 2.967 1.00 97.19 98 LEU A N 1
ATOM 758 C CA . LEU A 1 98 ? 3.832 3.614 2.636 1.00 97.19 98 LEU A CA 1
ATOM 759 C C . LEU A 1 98 ? 2.742 2.956 3.499 1.00 97.19 98 LEU A C 1
ATOM 761 O O . LEU A 1 98 ? 1.809 3.634 3.922 1.00 97.19 98 LEU A O 1
ATOM 765 N N . PHE A 1 99 ? 2.854 1.660 3.804 1.00 98.19 99 PHE A N 1
ATOM 766 C CA . PHE A 1 99 ? 1.949 1.002 4.750 1.00 98.19 99 PHE A CA 1
ATOM 767 C C . PHE A 1 99 ? 2.017 1.649 6.140 1.00 98.19 99 PHE A C 1
ATOM 769 O O . PHE A 1 99 ? 0.978 2.021 6.684 1.00 98.19 99 PHE A O 1
ATOM 776 N N . PHE A 1 100 ? 3.217 1.824 6.699 1.00 97.81 100 PHE A N 1
ATOM 777 C CA . PHE A 1 100 ? 3.377 2.402 8.037 1.00 97.81 100 PHE A CA 1
ATOM 778 C C . PHE A 1 100 ? 2.950 3.869 8.112 1.00 97.81 100 PHE A C 1
ATOM 780 O O . PHE A 1 100 ? 2.475 4.308 9.155 1.00 97.81 100 PHE A O 1
ATOM 787 N N . GLN A 1 101 ? 3.062 4.614 7.013 1.00 97.56 101 GLN A N 1
ATOM 788 C CA . GLN A 1 101 ? 2.583 5.990 6.936 1.00 97.56 101 GLN A CA 1
ATOM 789 C C . GLN A 1 101 ? 1.047 6.092 6.979 1.00 97.56 101 GLN A C 1
ATOM 791 O O . GLN A 1 101 ? 0.522 7.079 7.489 1.00 97.56 101 GLN A O 1
ATOM 796 N N . TYR A 1 102 ? 0.328 5.107 6.430 1.00 97.50 102 TYR A N 1
ATOM 797 C CA . TYR A 1 102 ? -1.125 5.190 6.215 1.00 97.50 102 TYR A CA 1
ATOM 798 C C . TYR A 1 102 ? -1.962 4.253 7.084 1.00 97.50 102 TYR A C 1
ATOM 800 O O . TYR A 1 102 ? -3.192 4.337 7.056 1.00 97.50 102 TYR A O 1
ATOM 808 N N . VAL A 1 103 ? -1.341 3.352 7.846 1.00 97.62 103 VAL A N 1
ATOM 809 C CA . VAL A 1 103 ? -2.080 2.507 8.783 1.00 97.62 103 VAL A CA 1
ATOM 810 C C . VAL A 1 103 ? -2.733 3.392 9.862 1.00 97.62 103 VAL A C 1
ATOM 812 O O . VAL A 1 103 ? -2.038 4.134 10.552 1.00 97.62 103 VAL A O 1
ATOM 815 N N . PRO A 1 104 ? -4.071 3.357 10.024 1.00 97.19 104 PRO A N 1
ATOM 816 C CA . PRO A 1 104 ? -4.785 4.326 10.865 1.00 97.19 104 PRO A CA 1
ATOM 817 C C . PRO A 1 104 ? -4.708 4.028 12.367 1.00 97.19 104 PRO A C 1
ATOM 819 O O . PRO A 1 104 ? -5.275 4.768 13.164 1.00 97.19 104 PRO A O 1
ATOM 822 N N . LEU A 1 105 ? -4.076 2.919 12.753 1.00 97.56 105 LEU A N 1
ATOM 823 C CA . LEU A 1 105 ? -3.965 2.461 14.131 1.00 97.56 105 LEU A CA 1
ATOM 824 C C . LEU A 1 105 ? -2.524 2.071 14.420 1.00 97.56 105 LEU A C 1
ATOM 826 O O . LEU A 1 105 ? -1.835 1.508 13.567 1.00 97.56 105 LEU A O 1
ATOM 830 N N . THR A 1 106 ? -2.105 2.274 15.661 1.00 97.81 106 THR A N 1
ATOM 831 C CA . THR A 1 106 ? -0.917 1.599 16.175 1.00 97.81 106 THR A CA 1
ATOM 832 C C . THR A 1 106 ? -1.170 0.094 16.282 1.00 97.81 106 THR A C 1
ATOM 834 O O . THR A 1 106 ? -2.309 -0.371 16.390 1.00 97.81 106 THR A O 1
ATOM 837 N N . LEU A 1 107 ? -0.095 -0.694 16.318 1.00 97.44 107 LEU A N 1
ATOM 838 C CA . LEU A 1 107 ? -0.180 -2.142 16.521 1.00 97.44 107 LEU A CA 1
ATOM 839 C C . LEU A 1 107 ? -0.945 -2.506 17.811 1.00 97.44 107 LEU A C 1
ATOM 841 O O . LEU A 1 107 ? -1.733 -3.450 17.823 1.00 97.44 107 LEU A O 1
ATOM 845 N N . VAL A 1 108 ? -0.729 -1.749 18.893 1.00 97.62 108 VAL A N 1
ATOM 846 C CA . VAL A 1 108 ? -1.375 -1.974 20.198 1.00 97.62 108 VAL A CA 1
ATOM 847 C C . VAL A 1 108 ? -2.884 -1.735 20.116 1.00 97.62 108 VAL A C 1
ATOM 849 O O . VAL A 1 108 ? -3.668 -2.554 20.596 1.00 97.62 108 VAL A O 1
ATOM 852 N N . GLU A 1 109 ? -3.310 -0.649 19.470 1.00 97.75 109 GLU A N 1
ATOM 853 C CA . GLU A 1 109 ? -4.733 -0.350 19.279 1.00 97.75 109 GLU A CA 1
ATOM 854 C C . GLU A 1 109 ? -5.407 -1.371 18.368 1.00 97.75 109 GLU A C 1
ATOM 856 O O . GLU A 1 109 ? -6.503 -1.838 18.680 1.00 97.75 109 GLU A O 1
ATOM 861 N N . ALA A 1 110 ? -4.741 -1.752 17.274 1.00 97.75 110 ALA A N 1
ATOM 862 C CA . ALA A 1 110 ? -5.245 -2.757 16.351 1.00 97.75 110 ALA A CA 1
ATOM 863 C C . ALA A 1 110 ? -5.443 -4.109 17.054 1.00 97.75 110 ALA A C 1
ATOM 865 O O . ALA A 1 110 ? -6.492 -4.723 16.878 1.00 97.75 110 ALA A O 1
ATOM 866 N N . ARG A 1 111 ? -4.499 -4.536 17.912 1.00 97.12 111 ARG A N 1
ATOM 867 C CA . ARG A 1 111 ? -4.643 -5.737 18.761 1.00 97.12 111 ARG A CA 1
ATOM 868 C C . ARG A 1 111 ? -5.875 -5.648 19.656 1.00 97.12 111 ARG A C 1
ATOM 870 O O . ARG A 1 111 ? -6.740 -6.515 19.584 1.00 97.12 111 ARG A O 1
ATOM 877 N N . ARG A 1 112 ? -5.980 -4.569 20.439 1.00 96.56 112 ARG A N 1
ATOM 878 C CA . ARG A 1 112 ? -7.085 -4.357 21.386 1.00 96.56 112 ARG A CA 1
ATOM 879 C C . ARG A 1 112 ? -8.451 -4.390 20.700 1.00 96.56 112 ARG A C 1
ATOM 881 O O . ARG A 1 112 ? -9.385 -4.977 21.229 1.00 96.56 112 ARG A O 1
ATOM 888 N N . LEU A 1 113 ? -8.578 -3.733 19.546 1.00 96.88 113 LEU A N 1
ATOM 889 C CA . LEU A 1 113 ? -9.838 -3.667 18.803 1.00 96.88 113 LEU A CA 1
ATOM 890 C C . LEU A 1 113 ? -10.160 -4.978 18.071 1.00 96.88 113 LEU A C 1
ATOM 892 O O . LEU A 1 113 ? -11.331 -5.322 17.941 1.00 96.88 113 LEU A O 1
ATOM 896 N N . ALA A 1 114 ? -9.149 -5.709 17.593 1.00 96.12 114 ALA A N 1
ATOM 897 C CA . ALA A 1 114 ? -9.350 -6.959 16.864 1.00 96.12 114 ALA A CA 1
ATOM 898 C C . ALA A 1 114 ? -9.809 -8.121 17.761 1.00 96.12 114 ALA A C 1
ATOM 900 O O . ALA A 1 114 ? -10.514 -9.003 17.273 1.00 96.12 114 ALA A O 1
ATOM 901 N N . ASP A 1 115 ? -9.446 -8.130 19.048 1.00 94.88 115 ASP A N 1
ATOM 902 C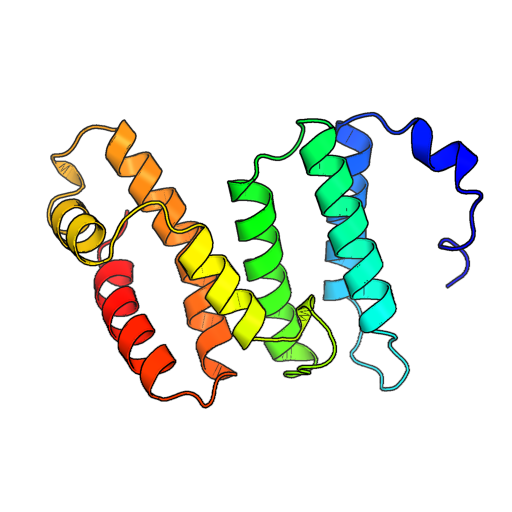 CA . ASP A 1 115 ? -9.799 -9.219 19.972 1.00 94.88 115 ASP A CA 1
ATOM 903 C C . ASP A 1 115 ? -11.314 -9.345 20.225 1.00 94.88 115 ASP A C 1
ATOM 905 O O . ASP A 1 115 ? -11.806 -10.459 20.400 1.00 94.88 115 ASP A O 1
ATOM 909 N N . ASP A 1 116 ? -12.065 -8.239 20.176 1.00 93.25 116 ASP A N 1
ATOM 910 C CA . ASP A 1 116 ? -13.524 -8.228 20.377 1.00 93.25 116 ASP A CA 1
ATOM 911 C C . ASP A 1 116 ? -14.256 -7.363 19.339 1.00 93.25 116 ASP A C 1
ATOM 913 O O . ASP A 1 116 ? -15.167 -6.590 19.637 1.00 93.25 116 ASP A O 1
ATOM 917 N N . TRP A 1 117 ? -13.867 -7.472 18.066 1.00 94.56 117 TRP A N 1
ATOM 918 C CA . TRP A 1 117 ? -14.439 -6.601 17.034 1.00 94.56 117 TRP A CA 1
ATOM 919 C C . TRP A 1 117 ? -15.954 -6.787 16.831 1.00 94.56 117 TRP A C 1
ATOM 921 O O . TRP A 1 117 ? -16.609 -5.926 16.249 1.00 94.56 117 TRP A O 1
ATOM 931 N N . ARG A 1 118 ? -16.539 -7.897 17.298 1.00 93.19 118 ARG A N 1
ATOM 932 C CA . ARG A 1 118 ? -17.990 -8.131 17.210 1.00 93.19 118 ARG A CA 1
ATOM 933 C C . ARG A 1 118 ? -18.785 -7.300 18.221 1.00 93.19 118 ARG A C 1
ATOM 935 O O . ARG A 1 118 ? -19.967 -7.073 17.982 1.00 93.19 118 ARG A O 1
ATOM 942 N N . GLY A 1 119 ? -18.154 -6.867 19.314 1.00 94.19 119 GLY A N 1
ATOM 943 C CA . GLY A 1 119 ? -18.768 -6.060 20.369 1.00 94.19 119 GLY A CA 1
ATOM 944 C C . GLY A 1 119 ? -18.550 -4.548 20.239 1.00 94.19 119 GLY A C 1
ATOM 945 O O . GLY A 1 119 ? -19.127 -3.791 21.017 1.00 94.19 119 GLY A O 1
ATOM 946 N N . ILE A 1 120 ? -17.731 -4.083 19.285 1.00 95.81 120 ILE A N 1
ATOM 947 C CA . ILE A 1 120 ? -17.393 -2.656 19.125 1.00 95.81 120 ILE A CA 1
ATOM 948 C C . ILE A 1 120 ? -18.295 -1.931 18.115 1.00 95.81 120 ILE A C 1
ATOM 950 O O . ILE A 1 120 ? -18.972 -2.542 17.289 1.00 95.81 120 ILE A O 1
ATOM 954 N N . ASP A 1 121 ? -18.260 -0.596 18.155 1.00 96.44 121 ASP A N 1
ATOM 955 C CA . ASP A 1 121 ? -19.002 0.257 17.223 1.00 96.44 121 ASP A CA 1
ATOM 956 C C . ASP A 1 121 ? -18.602 0.019 15.752 1.00 96.44 121 ASP A C 1
ATOM 958 O O . ASP A 1 121 ? -17.434 -0.205 15.411 1.00 96.44 121 ASP A O 1
ATOM 962 N N . MET A 1 122 ? -19.587 0.136 14.857 1.00 96.44 122 MET A N 1
ATOM 963 C CA . MET A 1 122 ? -19.440 -0.004 13.408 1.00 96.44 122 MET A CA 1
ATOM 964 C C . MET A 1 122 ? -18.320 0.869 12.815 1.00 96.44 122 MET A C 1
ATOM 966 O O . MET A 1 122 ? -17.659 0.455 11.860 1.00 96.44 122 MET A O 1
ATOM 970 N N . GLN A 1 123 ? -18.086 2.068 13.349 1.00 96.25 123 GLN A N 1
ATOM 971 C CA . GLN A 1 123 ? -17.002 2.947 12.909 1.00 96.25 123 GLN A CA 1
ATOM 972 C C . GLN A 1 123 ? -15.632 2.288 13.108 1.00 96.25 123 GLN A C 1
ATOM 974 O O . GLN A 1 123 ? -14.814 2.298 12.186 1.00 96.25 123 GLN A O 1
ATOM 979 N N . TYR A 1 124 ? -15.402 1.624 14.243 1.00 96.56 124 TYR A N 1
ATOM 980 C CA . TYR A 1 124 ? -14.151 0.905 14.489 1.00 96.56 124 TYR A CA 1
ATOM 981 C C . TYR A 1 124 ? -14.019 -0.343 13.614 1.00 96.56 124 TYR A C 1
ATOM 983 O O . TYR A 1 124 ? -12.928 -0.621 13.120 1.00 96.56 124 TYR A O 1
ATOM 991 N N . ILE A 1 125 ? -15.120 -1.048 13.327 1.00 97.12 125 ILE A N 1
ATOM 992 C CA . ILE A 1 125 ? -15.109 -2.167 12.368 1.00 97.12 125 ILE A CA 1
ATOM 993 C C . ILE A 1 125 ? -14.638 -1.684 10.987 1.00 97.12 125 ILE A C 1
ATOM 995 O O . ILE A 1 125 ? -13.835 -2.352 10.332 1.00 97.12 125 ILE A O 1
ATOM 999 N N . ARG A 1 126 ? -15.089 -0.505 10.535 1.00 96.38 126 ARG A N 1
ATOM 1000 C CA . ARG A 1 126 ? -14.628 0.089 9.267 1.00 96.38 126 ARG A CA 1
ATOM 1001 C C . ARG A 1 126 ? -13.135 0.416 9.299 1.00 96.38 126 ARG A C 1
ATOM 1003 O O . ARG A 1 126 ? -12.445 0.099 8.334 1.00 96.38 126 ARG A O 1
ATOM 1010 N N . VAL A 1 127 ? -12.624 0.973 10.399 1.00 97.00 127 VAL A N 1
ATOM 1011 C CA . VAL A 1 127 ? -11.181 1.230 10.570 1.00 97.00 127 VAL A CA 1
ATOM 1012 C C . VAL A 1 127 ? -10.378 -0.074 10.508 1.00 97.00 127 VAL A C 1
ATOM 1014 O O . VAL A 1 127 ? -9.390 -0.148 9.780 1.00 97.00 127 VAL A O 1
ATOM 1017 N N . LEU A 1 128 ? -10.829 -1.138 11.180 1.00 97.62 128 LEU A N 1
ATOM 1018 C CA . LEU A 1 128 ? -10.179 -2.453 11.117 1.00 97.62 128 LEU A CA 1
ATOM 1019 C C . LEU A 1 128 ? -10.170 -3.039 9.696 1.00 97.62 128 LEU A C 1
ATOM 1021 O O . LEU A 1 128 ? -9.185 -3.659 9.294 1.00 97.62 128 LEU A O 1
ATOM 1025 N N . ARG A 1 129 ? -11.219 -2.803 8.899 1.00 97.19 129 ARG A N 1
ATOM 1026 C CA . ARG A 1 129 ? -11.232 -3.183 7.475 1.00 97.19 129 ARG A CA 1
ATOM 1027 C C . ARG A 1 129 ? -10.212 -2.398 6.654 1.00 97.19 129 ARG A C 1
ATOM 1029 O O . ARG A 1 129 ? -9.561 -2.988 5.798 1.00 97.19 129 ARG A O 1
ATOM 1036 N N . VAL A 1 130 ? -10.026 -1.104 6.926 1.00 97.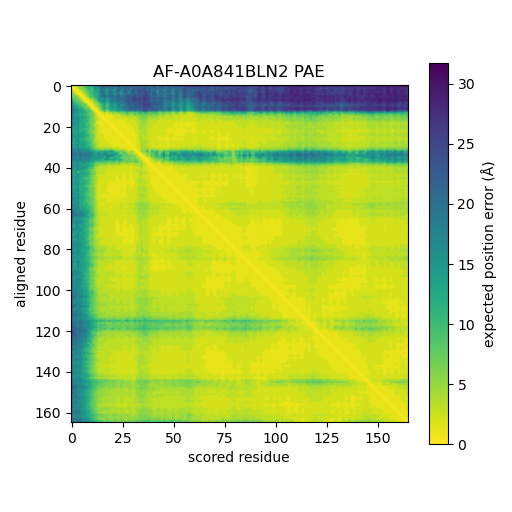06 130 VAL A N 1
ATOM 1037 C CA . VAL A 1 130 ? -8.960 -0.309 6.287 1.00 97.06 130 VAL A CA 1
ATOM 1038 C C . VAL A 1 130 ? -7.587 -0.890 6.628 1.00 97.06 130 VAL A C 1
ATOM 1040 O O . VAL A 1 130 ? -6.800 -1.147 5.718 1.00 97.06 130 VAL A O 1
ATOM 1043 N N . VAL A 1 131 ? -7.328 -1.197 7.906 1.00 98.06 131 VAL A N 1
ATOM 1044 C CA . VAL A 1 131 ? -6.091 -1.877 8.335 1.00 98.06 131 VAL A CA 1
ATOM 1045 C C . VAL A 1 131 ? -5.901 -3.187 7.570 1.00 98.06 131 VAL A C 1
ATOM 1047 O O . VAL A 1 131 ? -4.830 -3.419 7.016 1.00 98.06 131 VAL A O 1
ATOM 1050 N N . LYS A 1 132 ? -6.938 -4.027 7.466 1.00 98.25 132 LYS A N 1
ATOM 1051 C CA . LYS A 1 132 ? -6.878 -5.307 6.741 1.00 98.25 132 LYS A CA 1
ATOM 1052 C C . LYS A 1 132 ? -6.575 -5.129 5.252 1.00 98.25 132 LYS A C 1
ATOM 1054 O O . LYS A 1 132 ? -5.775 -5.886 4.696 1.00 98.25 132 LYS A O 1
ATOM 1059 N N . ASN A 1 133 ? -7.188 -4.133 4.614 1.00 98.12 133 ASN A N 1
ATOM 1060 C CA . ASN A 1 133 ? -6.997 -3.827 3.196 1.00 98.12 133 ASN A CA 1
ATOM 1061 C C . ASN A 1 133 ? -5.579 -3.336 2.891 1.00 98.12 133 ASN A C 1
ATOM 1063 O O . ASN A 1 133 ? -5.037 -3.676 1.842 1.00 98.12 133 ASN A O 1
ATOM 1067 N N . LEU A 1 134 ? -4.975 -2.577 3.807 1.00 98.44 134 LEU A N 1
ATOM 1068 C CA . LEU A 1 134 ? -3.578 -2.154 3.723 1.00 98.44 134 LEU A CA 1
ATOM 1069 C C . LEU A 1 134 ? -2.623 -3.318 4.015 1.00 98.44 134 LEU A C 1
ATOM 1071 O O . LEU A 1 134 ? -1.661 -3.533 3.286 1.00 98.44 134 LEU A O 1
ATOM 1075 N N . LEU A 1 135 ? -2.904 -4.104 5.054 1.00 98.00 135 LEU A N 1
ATOM 1076 C CA . LEU A 1 135 ? -2.007 -5.148 5.541 1.00 98.00 135 LEU A CA 1
ATOM 1077 C C . LEU A 1 135 ? -1.945 -6.368 4.609 1.00 98.00 135 LEU A C 1
ATOM 1079 O O . LEU A 1 135 ? -0.878 -6.952 4.441 1.00 98.00 135 LEU A O 1
ATOM 1083 N N . THR A 1 136 ? -3.054 -6.732 3.955 1.00 98.31 136 THR A N 1
ATOM 1084 C CA . THR A 1 136 ? -3.114 -7.882 3.030 1.00 98.31 136 THR A CA 1
ATOM 1085 C C . THR A 1 136 ? -2.026 -7.842 1.942 1.00 98.31 136 THR A C 1
ATOM 1087 O O . THR A 1 136 ? -1.283 -8.818 1.813 1.00 98.31 136 THR A O 1
ATOM 1090 N N . PRO A 1 137 ? -1.897 -6.773 1.130 1.00 98.38 137 PRO A N 1
ATOM 1091 C CA . PRO A 1 137 ? -0.816 -6.682 0.155 1.00 98.38 137 PRO A CA 1
ATOM 1092 C C . PRO A 1 137 ? 0.562 -6.521 0.810 1.00 98.38 137 PRO A C 1
ATOM 1094 O O . PRO A 1 137 ? 1.517 -7.124 0.324 1.00 98.38 137 PRO A O 1
ATOM 1097 N N . THR A 1 138 ? 0.683 -5.801 1.930 1.00 98.44 138 THR A N 1
ATOM 1098 C CA . THR A 1 138 ? 1.960 -5.632 2.651 1.00 98.44 138 THR A CA 1
ATOM 1099 C C . THR A 1 138 ? 2.546 -6.967 3.111 1.00 98.44 138 THR A C 1
ATOM 1101 O O . THR A 1 138 ? 3.733 -7.223 2.912 1.00 98.44 138 THR A O 1
ATOM 1104 N N . LEU A 1 139 ? 1.717 -7.879 3.629 1.00 98.12 139 LEU A N 1
ATOM 1105 C CA . LEU A 1 139 ? 2.153 -9.225 4.019 1.00 98.12 139 LEU A CA 1
ATOM 1106 C C . LEU A 1 139 ? 2.612 -10.082 2.831 1.00 98.12 139 LEU A C 1
ATOM 1108 O O . LEU A 1 139 ? 3.356 -11.037 3.024 1.00 98.12 139 LEU A O 1
ATOM 1112 N N . ARG A 1 140 ? 2.208 -9.756 1.598 1.00 98.25 140 ARG A N 1
ATOM 1113 C CA . ARG A 1 140 ? 2.747 -10.395 0.384 1.00 98.25 140 ARG A CA 1
ATOM 1114 C C . ARG A 1 140 ? 4.068 -9.757 -0.039 1.00 98.25 140 ARG A C 1
ATOM 1116 O O . ARG A 1 140 ? 4.975 -10.465 -0.461 1.00 98.25 140 ARG A O 1
ATOM 1123 N N . ILE A 1 141 ? 4.173 -8.434 0.089 1.00 98.38 141 ILE A N 1
ATOM 1124 C CA . ILE A 1 141 ? 5.379 -7.654 -0.228 1.00 98.38 141 ILE A CA 1
ATOM 1125 C C . ILE A 1 141 ? 6.545 -8.034 0.691 1.00 98.38 141 ILE A C 1
ATOM 1127 O O . ILE A 1 141 ? 7.684 -8.057 0.235 1.00 98.38 141 ILE A O 1
ATOM 1131 N N . ARG A 1 142 ? 6.273 -8.407 1.950 1.00 96.81 142 ARG A N 1
ATOM 1132 C CA . ARG A 1 142 ? 7.307 -8.802 2.926 1.00 96.81 142 ARG A CA 1
ATOM 1133 C C . ARG A 1 142 ? 8.266 -9.884 2.416 1.00 96.81 142 ARG A C 1
ATOM 1135 O O . ARG A 1 142 ? 9.415 -9.909 2.826 1.00 96.81 142 ARG A O 1
ATOM 1142 N N . LEU A 1 143 ? 7.809 -10.750 1.505 1.00 96.56 143 LEU A N 1
ATOM 1143 C CA . LEU A 1 143 ? 8.610 -11.831 0.918 1.00 96.56 143 LEU A CA 1
ATOM 1144 C C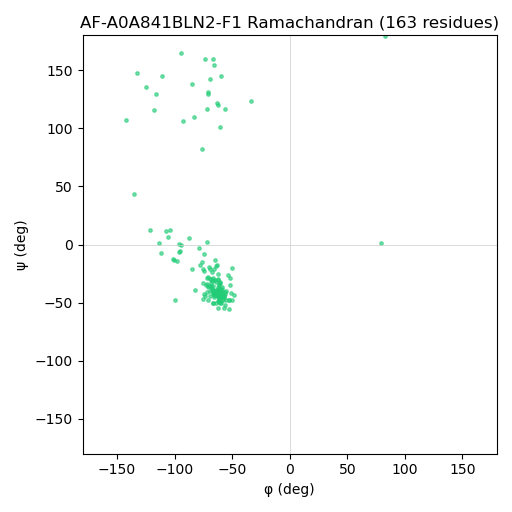 . LEU A 1 143 ? 9.785 -11.323 0.064 1.00 96.56 143 LEU A C 1
ATOM 1146 O O . LEU A 1 143 ? 10.665 -12.102 -0.285 1.00 96.56 143 LEU A O 1
ATOM 1150 N N . PHE A 1 144 ? 9.793 -10.035 -0.279 1.00 97.06 144 PHE A N 1
ATOM 1151 C CA . PHE A 1 144 ? 10.801 -9.385 -1.117 1.00 97.06 144 PHE A CA 1
ATOM 1152 C C . PHE A 1 144 ? 11.738 -8.471 -0.314 1.00 97.06 144 PHE A C 1
ATOM 1154 O O . PHE A 1 144 ? 12.473 -7.675 -0.892 1.00 97.06 144 PHE A O 1
ATOM 1161 N N . VAL A 1 145 ? 11.696 -8.549 1.018 1.00 94.75 145 VAL A N 1
ATOM 1162 C CA . VAL A 1 145 ? 12.438 -7.669 1.927 1.00 94.75 145 VAL A CA 1
ATOM 1163 C C . VAL A 1 145 ? 13.432 -8.498 2.719 1.00 94.75 145 VAL A C 1
ATOM 1165 O O . VAL A 1 145 ? 13.059 -9.505 3.310 1.00 94.75 145 VAL A O 1
ATOM 1168 N N . GLY A 1 146 ? 14.690 -8.058 2.744 1.00 91.06 146 GLY A N 1
ATOM 1169 C CA . GLY A 1 146 ? 15.760 -8.709 3.509 1.00 91.06 146 GLY A CA 1
ATOM 1170 C C . GLY A 1 146 ? 16.028 -8.103 4.891 1.00 91.06 146 GLY A C 1
ATOM 1171 O O . GLY A 1 146 ? 16.942 -8.547 5.571 1.00 91.06 146 GLY A O 1
ATOM 1172 N N . ASP A 1 147 ? 15.287 -7.070 5.294 1.00 93.75 147 ASP A N 1
ATOM 1173 C CA . ASP A 1 147 ? 15.484 -6.375 6.571 1.00 93.75 147 ASP A CA 1
ATOM 1174 C C . ASP A 1 147 ? 14.771 -7.110 7.720 1.00 93.75 147 ASP A C 1
ATOM 1176 O O . ASP A 1 147 ? 13.541 -7.111 7.810 1.00 93.75 147 ASP A O 1
ATOM 1180 N N . GLU A 1 148 ? 15.549 -7.727 8.613 1.00 94.31 148 GLU A N 1
ATOM 1181 C CA . GLU A 1 148 ? 15.041 -8.506 9.750 1.00 94.31 148 GLU A CA 1
ATOM 1182 C C . GLU A 1 148 ? 14.200 -7.680 10.733 1.00 94.31 148 GLU A C 1
ATOM 1184 O O . GLU A 1 148 ? 13.226 -8.191 11.294 1.00 94.31 148 GLU A O 1
ATOM 1189 N N . GLN A 1 149 ? 14.524 -6.398 10.929 1.00 94.31 149 GLN A N 1
ATOM 1190 C CA . GLN A 1 149 ? 13.772 -5.533 11.834 1.00 94.31 149 GLN A CA 1
ATOM 1191 C C . GLN A 1 149 ? 12.379 -5.256 11.264 1.00 94.31 149 GLN A C 1
ATOM 1193 O O . GLN A 1 149 ? 11.377 -5.376 11.974 1.00 94.31 149 GLN A O 1
ATOM 1198 N N . VAL A 1 150 ? 12.302 -4.950 9.968 1.00 94.62 150 VAL A N 1
ATOM 1199 C CA . VAL A 1 150 ? 11.025 -4.773 9.264 1.00 94.62 150 VAL A CA 1
ATOM 1200 C C . VAL A 1 150 ? 10.205 -6.066 9.290 1.00 94.62 150 VAL A C 1
ATOM 1202 O O . VAL A 1 150 ? 9.003 -6.030 9.565 1.00 94.62 150 VAL A O 1
ATOM 1205 N N . LEU A 1 151 ? 10.840 -7.217 9.054 1.00 96.31 151 LEU A N 1
ATOM 1206 C CA . LEU A 1 151 ? 10.177 -8.524 9.086 1.00 96.31 151 LEU A CA 1
ATOM 1207 C C . LEU A 1 151 ? 9.617 -8.866 10.474 1.00 96.31 151 LEU A C 1
ATOM 1209 O O . LEU A 1 151 ? 8.505 -9.394 10.570 1.00 96.31 151 LEU A O 1
ATOM 1213 N N . SER A 1 152 ? 10.341 -8.527 11.542 1.00 96.50 152 SER A N 1
ATOM 1214 C CA . SER A 1 152 ? 9.879 -8.698 12.924 1.00 96.50 152 SER A CA 1
ATOM 1215 C C . SER A 1 152 ? 8.597 -7.897 13.186 1.00 96.50 152 SER A C 1
ATOM 1217 O O . SER A 1 152 ? 7.573 -8.464 13.573 1.00 96.50 152 SER A O 1
ATOM 1219 N N . VAL A 1 153 ? 8.592 -6.604 12.838 1.00 96.31 153 VAL A N 1
ATOM 1220 C CA . VAL A 1 153 ? 7.410 -5.738 12.998 1.00 96.31 153 VAL A CA 1
ATOM 1221 C C . VAL A 1 153 ? 6.225 -6.236 12.162 1.00 96.31 153 VAL A C 1
ATOM 1223 O O . VAL A 1 153 ? 5.083 -6.228 12.622 1.00 96.31 153 VAL A O 1
ATOM 1226 N N . LEU A 1 154 ? 6.457 -6.700 10.931 1.00 97.38 154 LEU A N 1
ATOM 1227 C CA . LEU A 1 154 ? 5.382 -7.237 10.090 1.00 97.38 154 LEU A CA 1
ATOM 1228 C C . LEU A 1 154 ? 4.826 -8.571 10.602 1.00 97.38 154 LEU A C 1
ATOM 1230 O O . LEU A 1 154 ? 3.643 -8.845 10.401 1.00 97.38 154 LEU A O 1
ATOM 1234 N N . SER A 1 155 ? 5.635 -9.383 11.283 1.00 97.00 155 SER A N 1
ATOM 1235 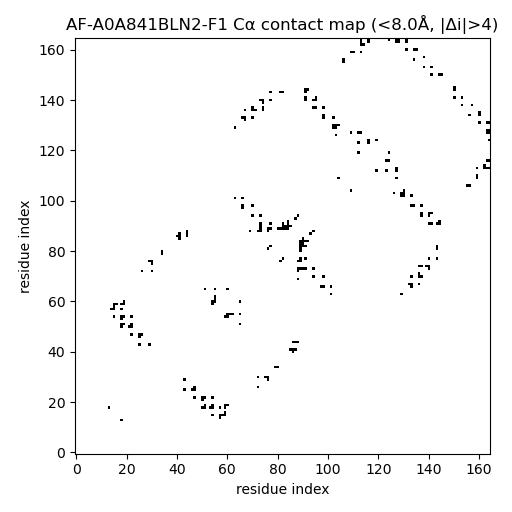C CA . SER A 1 155 ? 5.173 -10.623 11.926 1.00 97.00 155 SER A CA 1
ATOM 1236 C C . SER A 1 155 ? 4.211 -10.323 13.077 1.00 97.00 155 SER A C 1
ATOM 1238 O O . SER A 1 155 ? 3.169 -10.964 13.222 1.00 97.00 155 SER A O 1
ATOM 1240 N N . ASP A 1 156 ? 4.498 -9.271 13.840 1.00 97.31 156 ASP A N 1
ATOM 1241 C CA . ASP A 1 156 ? 3.610 -8.766 14.882 1.00 97.31 156 ASP A CA 1
ATOM 1242 C C . ASP A 1 156 ? 2.254 -8.288 14.340 1.00 97.31 156 ASP A C 1
ATOM 1244 O O . ASP A 1 156 ? 1.218 -8.505 14.982 1.00 97.31 156 ASP A O 1
ATOM 1248 N N . TRP A 1 157 ? 2.258 -7.652 13.165 1.00 98.19 157 TRP A N 1
ATOM 1249 C CA . TRP A 1 157 ? 1.047 -7.255 12.445 1.00 98.19 157 TRP A CA 1
ATOM 1250 C C . TRP A 1 157 ? 0.294 -8.452 11.852 1.00 98.19 157 TRP A C 1
ATOM 1252 O O . TRP A 1 157 ? -0.937 -8.466 11.880 1.00 98.19 157 TRP A O 1
ATOM 1262 N N . GLU A 1 158 ? 0.987 -9.481 11.360 1.00 97.69 158 GLU A N 1
ATOM 1263 C CA . GLU A 1 158 ? 0.361 -10.713 10.860 1.00 97.69 158 GLU A CA 1
ATOM 1264 C C . GLU A 1 158 ? -0.473 -11.416 11.942 1.00 97.69 158 GLU A C 1
ATOM 1266 O O . GLU A 1 158 ? -1.582 -11.876 11.668 1.00 97.69 158 GLU A O 1
ATOM 1271 N N . ALA A 1 159 ? -0.014 -11.418 13.196 1.00 96.69 159 ALA A N 1
ATOM 1272 C CA . ALA A 1 159 ? -0.801 -11.952 14.308 1.00 96.69 159 ALA A CA 1
ATOM 1273 C C . ALA A 1 159 ? -2.142 -11.212 14.501 1.00 96.69 159 ALA A C 1
ATOM 1275 O O . ALA A 1 159 ? -3.144 -11.822 14.881 1.00 96.69 159 ALA A O 1
ATOM 1276 N N . VAL A 1 160 ? -2.182 -9.904 14.215 1.00 97.06 160 VAL A N 1
ATOM 1277 C CA . VAL A 1 160 ? -3.419 -9.102 14.234 1.00 97.06 160 VAL A CA 1
ATOM 1278 C C . VAL A 1 160 ? -4.283 -9.411 13.020 1.00 97.06 160 VAL A C 1
ATOM 1280 O O . VAL A 1 160 ? -5.492 -9.573 13.165 1.00 97.06 160 VAL A O 1
ATOM 1283 N N . TYR A 1 161 ? -3.671 -9.528 11.837 1.00 96.94 161 TYR A N 1
ATOM 1284 C CA . TYR A 1 161 ? -4.355 -9.781 10.566 1.00 96.94 161 TYR A CA 1
ATOM 1285 C C . TYR A 1 161 ? -5.351 -10.943 10.645 1.00 96.94 161 TYR A C 1
ATOM 1287 O O . TYR A 1 161 ? -6.481 -10.820 10.173 1.00 96.94 161 TYR A O 1
ATOM 1295 N N . LEU A 1 162 ? -4.954 -12.037 11.298 1.00 94.50 162 LEU A N 1
ATOM 1296 C CA . LEU A 1 162 ? -5.760 -13.252 11.449 1.00 94.50 162 LEU A CA 1
ATOM 1297 C C . LEU A 1 162 ? -7.053 -13.049 12.257 1.00 94.50 162 LEU A C 1
ATOM 1299 O O . LEU A 1 162 ? -7.963 -13.870 12.171 1.00 94.50 162 LEU A O 1
ATOM 1303 N N . LYS A 1 163 ? -7.141 -11.963 13.031 1.00 95.62 163 LYS A N 1
ATOM 1304 C CA . LYS A 1 163 ? -8.295 -11.620 13.873 1.00 95.62 163 LYS A CA 1
ATOM 1305 C C . LYS A 1 163 ? -9.199 -10.551 13.251 1.00 95.62 163 LYS A C 1
ATOM 1307 O O . LYS A 1 163 ? -10.307 -10.338 13.740 1.00 95.62 163 LYS A O 1
ATOM 1312 N N . LEU A 1 164 ? -8.742 -9.870 12.196 1.00 94.50 164 LEU A N 1
ATOM 1313 C CA . LEU A 1 164 ? -9.466 -8.747 11.597 1.00 94.50 164 LEU A CA 1
ATOM 1314 C C . LEU A 1 164 ? -10.754 -9.198 10.872 1.00 94.50 164 LEU A C 1
ATOM 1316 O O . LEU A 1 164 ? -10.733 -10.227 10.181 1.00 94.50 164 LEU A O 1
ATOM 1320 N N . PRO A 1 165 ? -11.841 -8.403 10.956 1.00 91.62 165 PRO A N 1
ATOM 1321 C CA . PRO A 1 165 ? -13.126 -8.676 10.301 1.00 91.62 165 PRO A CA 1
ATOM 1322 C C . PRO A 1 165 ? -13.032 -8.805 8.781 1.00 91.62 165 PRO A C 1
ATOM 1324 O O . PRO A 1 165 ? -12.168 -8.154 8.154 1.00 91.62 165 PRO A O 1
#

Solvent-accessible surface area (backbone atoms only — not comparable to full-atom values): 9400 Å² total; per-residue (Å²): 142,81,78,87,77,64,61,78,78,66,68,78,69,67,50,39,69,52,27,49,51,47,34,52,51,47,50,52,48,66,74,64,55,74,86,49,94,84,61,61,58,55,62,52,36,50,54,43,54,51,33,46,50,51,13,37,76,54,65,66,34,52,72,68,55,53,48,35,52,49,38,43,50,26,37,54,43,31,76,70,72,39,76,36,82,92,23,73,55,28,16,48,65,62,51,48,54,50,43,68,73,65,47,90,58,55,73,68,55,47,42,65,49,31,77,48,48,89,80,52,59,69,69,58,49,51,52,44,39,51,43,46,57,46,44,58,28,46,69,56,33,52,80,69,56,88,53,64,70,61,50,52,56,50,52,61,47,50,67,40,55,80,50,46,119